Protein AF-A0A0H2S528-F1 (afdb_monomer_lite)

Radius of gyration: 18.99 Å; chains: 1; bounding box: 43×35×42 Å

Foldseek 3Di:
DDCLQCQQQVPLVVVLVCLVVQLVVCVVVVVVVSNVVSVVVCCCLPPNDDPVVSVCCSNPQQWDAPPPDRRRIDGPVVVVVVVQVLQVVDVCGPNVDPVVCVVCVVCSVVVVVVVVVCCVVVVPPDDDPDDD

Sequence (132 aa):
VTLVCAVKTGDVGIMEAMLPHLLFRFVGGGHKKYSGEIIELLQMLNRELPPEVRTFVLENCWLVNFQGGEDTFLPLDQAQEHNIKGIKGLDGGPHGGWEYLYKYTPAFRTIQAVNGHIEGDLGILSRGKKHS

pLDDT: mean 85.84, std 13.49, range [35.97, 98.19]

Structure (mmCIF, N/CA/C/O backbone):
data_AF-A0A0H2S528-F1
#
_entry.id   AF-A0A0H2S528-F1
#
loop_
_atom_site.group_PDB
_atom_site.id
_atom_site.type_symbol
_atom_site.label_atom_id
_atom_site.label_alt_id
_atom_site.label_comp_id
_atom_site.label_asym_id
_atom_site.label_entity_id
_atom_site.label_seq_id
_atom_site.pdbx_PDB_ins_code
_atom_site.Cartn_x
_atom_site.Cartn_y
_atom_site.Cartn_z
_atom_site.occupancy
_atom_site.B_iso_or_equiv
_atom_site.auth_seq_id
_atom_site.auth_comp_id
_atom_site.auth_asym_id
_atom_site.auth_atom_id
_atom_site.pdbx_PDB_model_num
ATOM 1 N N . VAL A 1 1 ? -18.520 -9.212 -2.608 1.00 61.84 1 VAL A N 1
ATOM 2 C CA . VAL A 1 1 ? -17.249 -8.772 -3.231 1.00 61.84 1 VAL A CA 1
ATOM 3 C C . VAL A 1 1 ? -16.107 -9.237 -2.337 1.00 61.84 1 VAL A C 1
ATOM 5 O O . VAL A 1 1 ? -16.259 -9.156 -1.126 1.00 61.84 1 VAL A O 1
ATOM 8 N N . THR A 1 2 ? -15.037 -9.823 -2.882 1.00 87.62 2 THR A N 1
ATOM 9 C CA . THR A 1 2 ? -13.872 -10.265 -2.087 1.00 87.62 2 THR A CA 1
ATOM 10 C C . THR A 1 2 ? -12.854 -9.131 -1.960 1.00 87.62 2 THR A C 1
ATOM 12 O O . THR A 1 2 ? -12.782 -8.282 -2.845 1.00 87.62 2 THR A O 1
ATOM 15 N N . LEU A 1 3 ? -12.029 -9.138 -0.906 1.00 91.00 3 LEU A N 1
ATOM 16 C CA . LEU A 1 3 ? -10.949 -8.152 -0.724 1.00 91.00 3 LEU A 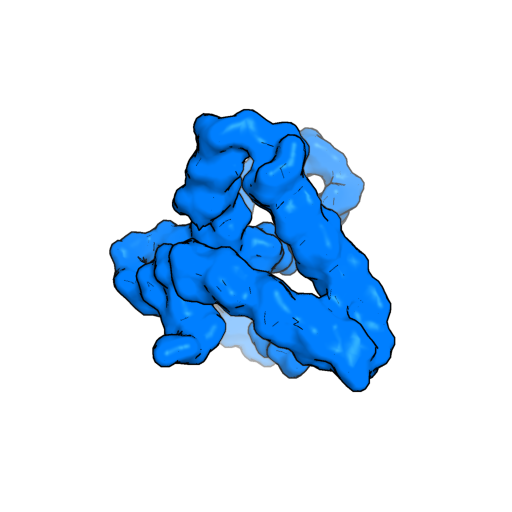CA 1
ATOM 17 C C . LEU A 1 3 ? -10.018 -8.072 -1.947 1.00 91.00 3 LEU A C 1
ATOM 19 O O . LEU A 1 3 ? -9.607 -6.993 -2.345 1.00 91.00 3 LEU A O 1
ATOM 23 N N . VAL A 1 4 ? -9.737 -9.214 -2.581 1.00 91.75 4 VAL A N 1
ATOM 24 C CA . VAL A 1 4 ? -8.918 -9.286 -3.802 1.00 91.75 4 VAL A CA 1
ATOM 25 C C . VAL A 1 4 ? -9.553 -8.515 -4.960 1.00 91.75 4 VAL A C 1
ATOM 27 O O . VAL A 1 4 ? -8.842 -7.844 -5.699 1.00 91.75 4 VAL A O 1
ATOM 30 N N . CYS A 1 5 ? -10.874 -8.616 -5.125 1.00 93.38 5 CYS A N 1
ATOM 31 C CA . CYS A 1 5 ? -11.588 -7.868 -6.155 1.00 93.38 5 CYS A CA 1
ATOM 32 C C . CYS A 1 5 ? -11.522 -6.366 -5.860 1.00 93.38 5 CYS A C 1
ATOM 34 O O . CYS A 1 5 ? -11.098 -5.611 -6.720 1.00 93.38 5 CYS A O 1
ATOM 36 N N . ALA A 1 6 ? -11.807 -5.970 -4.614 1.00 94.56 6 ALA A N 1
ATOM 37 C CA . ALA A 1 6 ? -11.754 -4.572 -4.188 1.00 94.56 6 ALA A CA 1
ATOM 38 C C . ALA A 1 6 ? -10.378 -3.931 -4.431 1.00 94.56 6 ALA A C 1
ATOM 40 O O . ALA A 1 6 ? -10.298 -2.828 -4.957 1.00 94.56 6 ALA A O 1
ATOM 41 N N . VAL A 1 7 ? -9.289 -4.648 -4.132 1.00 94.62 7 VAL A N 1
ATOM 42 C CA . VAL A 1 7 ? -7.926 -4.177 -4.426 1.00 94.62 7 VAL A CA 1
ATOM 43 C C . VAL A 1 7 ? -7.711 -3.984 -5.924 1.00 94.62 7 VAL A C 1
ATOM 45 O O . VAL A 1 7 ? -7.152 -2.967 -6.314 1.00 94.62 7 VAL A O 1
ATOM 48 N N . LYS A 1 8 ? -8.139 -4.938 -6.762 1.00 93.44 8 LYS A N 1
ATOM 49 C CA . LYS A 1 8 ? -7.951 -4.851 -8.218 1.00 93.44 8 LYS A CA 1
ATOM 50 C C . LYS A 1 8 ? -8.740 -3.712 -8.845 1.00 93.44 8 LYS A C 1
ATOM 52 O O . LYS A 1 8 ? -8.188 -3.049 -9.714 1.00 93.44 8 LYS A O 1
ATOM 57 N N . THR A 1 9 ? -9.968 -3.492 -8.376 1.00 94.12 9 THR A N 1
ATOM 58 C CA . THR A 1 9 ? -10.886 -2.474 -8.898 1.00 94.12 9 THR A CA 1
ATOM 59 C C . THR A 1 9 ? -10.707 -1.096 -8.265 1.00 94.12 9 THR A C 1
ATOM 61 O O . THR A 1 9 ? -11.434 -0.169 -8.609 1.00 94.12 9 THR A O 1
ATOM 64 N N . GLY A 1 10 ? -9.793 -0.944 -7.302 1.00 93.38 10 GLY A N 1
ATOM 65 C CA . GLY A 1 10 ? -9.586 0.334 -6.621 1.00 93.38 10 GLY A CA 1
ATOM 66 C C . GLY A 1 10 ? -10.641 0.688 -5.564 1.00 93.38 10 GLY A C 1
ATOM 67 O O . GLY A 1 10 ? -10.719 1.843 -5.156 1.00 93.38 10 GLY A O 1
ATOM 68 N N . ASP A 1 11 ? -11.460 -0.265 -5.108 1.00 95.00 11 ASP A N 1
ATOM 69 C CA . ASP A 1 11 ? -12.533 -0.012 -4.137 1.00 95.00 11 ASP A CA 1
ATOM 70 C C . ASP A 1 11 ? -11.993 0.022 -2.698 1.00 95.00 11 ASP A C 1
ATOM 72 O O . ASP A 1 11 ? -12.066 -0.945 -1.928 1.00 95.00 11 ASP A O 1
ATOM 76 N N . VAL A 1 12 ? -11.442 1.179 -2.335 1.00 95.00 12 VAL A N 1
ATOM 77 C CA . VAL A 1 12 ? -10.915 1.452 -0.994 1.00 95.00 12 VAL A CA 1
ATOM 78 C C . VAL A 1 12 ? -12.006 1.386 0.078 1.00 95.00 12 VAL A C 1
ATOM 80 O O . VAL A 1 12 ? -11.726 0.970 1.201 1.00 95.00 12 VAL A O 1
ATOM 83 N N . GLY A 1 13 ? -13.255 1.728 -0.251 1.00 94.81 13 GLY A N 1
ATOM 84 C CA . GLY A 1 13 ? -14.363 1.683 0.704 1.00 94.81 13 GLY A CA 1
ATOM 85 C C . GLY A 1 13 ? -14.625 0.262 1.202 1.00 94.81 13 GLY A C 1
ATOM 86 O O . GLY A 1 13 ? -14.733 0.027 2.408 1.00 94.81 13 GLY A O 1
ATOM 87 N N . ILE A 1 14 ? -14.640 -0.716 0.290 1.00 95.19 14 ILE A N 1
ATOM 88 C CA . ILE A 1 14 ? -14.729 -2.134 0.663 1.00 95.19 14 ILE A CA 1
ATOM 89 C C . ILE A 1 14 ? -13.477 -2.582 1.426 1.00 95.19 14 ILE A C 1
ATOM 91 O O . ILE A 1 14 ? -13.598 -3.350 2.382 1.00 95.19 14 ILE A O 1
ATOM 95 N N . MET A 1 15 ? -12.282 -2.116 1.050 1.00 95.69 15 MET A N 1
ATOM 96 C CA . MET A 1 15 ? -11.054 -2.445 1.787 1.00 95.69 15 MET A CA 1
ATOM 97 C C . MET A 1 15 ? -11.111 -1.964 3.244 1.00 95.69 15 MET A C 1
ATOM 99 O O . MET A 1 15 ? -10.815 -2.746 4.148 1.00 95.69 15 MET A O 1
ATOM 103 N N . GLU A 1 16 ? -11.532 -0.719 3.479 1.00 95.75 16 GLU A N 1
ATOM 104 C CA . GLU A 1 16 ? -11.675 -0.141 4.820 1.00 95.75 16 GLU A CA 1
ATOM 105 C C . GLU A 1 16 ? -12.726 -0.909 5.632 1.00 95.75 16 GLU A C 1
ATOM 107 O O . GLU A 1 16 ? -12.458 -1.335 6.758 1.00 95.75 16 GLU A O 1
ATOM 112 N N . ALA A 1 17 ? -13.892 -1.181 5.036 1.0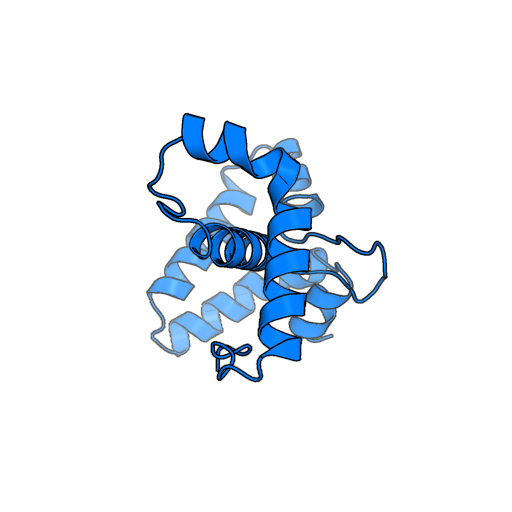0 95.50 17 ALA A N 1
ATOM 113 C CA . ALA A 1 17 ? -14.968 -1.934 5.680 1.00 95.50 17 ALA A CA 1
ATOM 114 C C . ALA A 1 17 ? -14.554 -3.364 6.081 1.00 95.50 17 ALA A C 1
ATOM 116 O O . ALA A 1 17 ? -15.114 -3.941 7.014 1.00 95.50 17 ALA A O 1
ATOM 117 N N . MET A 1 18 ? -13.556 -3.944 5.408 1.00 95.69 18 MET A N 1
ATOM 118 C CA . MET A 1 18 ? -13.032 -5.276 5.715 1.00 95.69 18 MET A CA 1
ATOM 119 C C . MET A 1 18 ? -12.043 -5.298 6.890 1.00 95.69 18 MET A C 1
ATOM 121 O O . MET A 1 18 ? -11.808 -6.377 7.443 1.00 95.69 18 MET A O 1
ATOM 125 N N . LEU A 1 19 ? -11.486 -4.157 7.317 1.00 96.00 19 LEU A N 1
ATOM 126 C CA . LEU A 1 19 ? -10.478 -4.102 8.387 1.00 96.00 19 LEU A CA 1
ATOM 127 C C . LEU A 1 19 ? -10.942 -4.748 9.708 1.00 96.00 19 LEU A C 1
ATOM 129 O O . LEU A 1 19 ? -10.191 -5.567 10.244 1.00 96.00 19 LEU A O 1
ATOM 133 N N . PRO A 1 20 ? -12.166 -4.508 10.230 1.00 96.38 20 PRO A N 1
ATOM 134 C CA . PRO A 1 20 ? -12.626 -5.176 11.451 1.00 96.38 20 PRO A CA 1
ATOM 135 C C . PRO A 1 20 ? -12.743 -6.698 11.288 1.00 96.38 20 PRO A C 1
ATOM 137 O O . PRO A 1 20 ? -12.400 -7.458 12.194 1.00 96.38 20 PRO A O 1
ATOM 140 N N . HIS A 1 21 ? -13.178 -7.171 10.116 1.00 95.94 21 HIS A N 1
ATOM 141 C CA . HIS A 1 21 ? -13.263 -8.604 9.827 1.00 95.94 21 HIS A CA 1
ATOM 142 C C . HIS A 1 21 ? -11.875 -9.256 9.786 1.00 95.94 21 HIS A C 1
ATOM 144 O O . HIS A 1 21 ? -11.682 -10.345 10.335 1.00 95.94 21 HIS A O 1
ATOM 150 N N . LEU A 1 22 ? -10.896 -8.577 9.180 1.00 95.44 22 LEU A N 1
ATOM 151 C CA . LEU A 1 22 ? -9.499 -9.007 9.162 1.00 95.44 22 LEU A CA 1
ATOM 152 C C . LEU A 1 22 ? -8.893 -9.011 10.569 1.00 95.44 22 LEU A C 1
ATOM 154 O O . LEU A 1 22 ? -8.208 -9.968 10.925 1.00 95.44 22 LEU A O 1
ATOM 158 N N . LEU A 1 23 ? -9.207 -8.012 11.399 1.00 97.50 23 LEU A N 1
ATOM 159 C CA . LEU A 1 23 ? -8.772 -7.970 12.793 1.00 97.50 23 LEU A CA 1
ATOM 160 C C . LEU A 1 23 ? -9.208 -9.231 13.543 1.00 97.50 23 LEU A C 1
ATOM 162 O O . LEU A 1 23 ? -8.365 -9.939 14.096 1.00 97.50 23 LEU A O 1
ATOM 166 N N . PHE A 1 24 ? -10.503 -9.560 13.511 1.00 97.06 24 PHE A N 1
ATOM 167 C CA . PHE A 1 24 ? -11.013 -10.763 14.174 1.00 97.06 24 PHE A CA 1
ATOM 168 C C . PHE A 1 24 ? -10.393 -12.044 13.608 1.00 97.06 24 PHE A C 1
ATOM 170 O O . PHE A 1 24 ? -10.025 -12.942 14.369 1.00 97.06 24 PHE A O 1
ATOM 177 N N . ARG A 1 25 ? -10.210 -12.116 12.284 1.00 96.38 25 ARG A N 1
ATOM 178 C CA . ARG A 1 25 ? -9.548 -13.243 11.614 1.00 96.38 25 ARG A CA 1
ATOM 179 C C . ARG A 1 25 ? -8.111 -13.443 12.102 1.00 96.38 25 ARG A C 1
ATOM 181 O O . ARG A 1 25 ? -7.716 -14.589 12.323 1.00 96.38 25 ARG A O 1
ATOM 188 N N . PHE A 1 26 ? -7.337 -12.368 12.253 1.00 97.19 26 PHE A N 1
ATOM 189 C CA . PHE A 1 26 ? -5.942 -12.431 12.695 1.00 97.19 26 PHE A CA 1
ATOM 190 C C . PHE A 1 26 ? -5.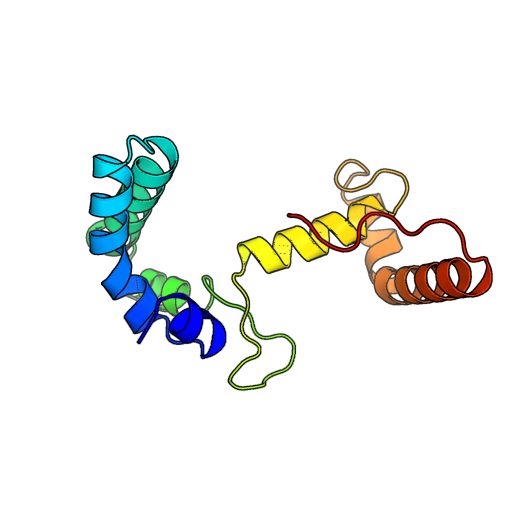820 -12.705 14.189 1.00 97.19 26 PHE A C 1
ATOM 192 O O . PHE A 1 26 ? -5.002 -13.538 14.578 1.00 97.19 26 PHE A O 1
ATOM 199 N N . VAL A 1 27 ? -6.674 -12.089 15.012 1.00 97.56 27 VAL A N 1
ATOM 200 C CA . VAL A 1 27 ? -6.722 -12.357 16.457 1.00 97.56 27 VAL A CA 1
ATOM 201 C C . VAL A 1 27 ? -7.059 -13.827 16.705 1.00 97.56 27 VAL A C 1
ATOM 203 O O . VAL A 1 27 ? -6.311 -14.515 17.398 1.00 97.56 27 VAL A O 1
ATOM 206 N N . GLY A 1 28 ? -8.118 -14.341 16.070 1.00 97.19 28 GLY A N 1
ATOM 207 C CA . GLY A 1 28 ? -8.506 -15.751 16.178 1.00 97.19 28 GLY A CA 1
ATOM 208 C C . GLY A 1 28 ? -7.460 -16.721 15.617 1.00 97.19 28 GLY A C 1
ATOM 209 O O . GLY A 1 28 ? -7.361 -17.853 16.076 1.00 97.19 28 GLY A O 1
ATOM 210 N N . GLY A 1 29 ? -6.649 -16.276 14.653 1.00 96.31 29 GLY A N 1
ATOM 211 C CA . GLY A 1 29 ? -5.536 -17.046 14.090 1.00 96.31 29 GLY A CA 1
ATOM 212 C C . GLY A 1 29 ? -4.215 -16.945 14.863 1.00 96.31 29 GLY A C 1
ATOM 213 O O . GLY A 1 29 ? -3.232 -17.539 14.435 1.00 96.31 29 GLY A O 1
ATOM 214 N N . GLY A 1 30 ? -4.145 -16.179 15.960 1.00 95.94 30 GLY A N 1
ATOM 215 C CA . GLY A 1 30 ? -2.902 -15.972 16.720 1.00 95.94 30 GLY A CA 1
ATOM 216 C C . GLY A 1 30 ? -1.858 -15.093 16.013 1.00 95.94 30 GLY A C 1
ATOM 217 O O . GLY A 1 30 ? -0.695 -15.043 16.419 1.00 95.94 30 GLY A O 1
ATOM 218 N N . HIS A 1 31 ? -2.257 -14.365 14.973 1.00 96.69 31 HIS A N 1
ATOM 219 C CA . HIS A 1 31 ? -1.393 -13.538 14.134 1.00 96.69 31 HIS A CA 1
ATOM 220 C C . HIS A 1 31 ? -1.169 -12.139 14.730 1.00 96.69 31 HIS A C 1
ATOM 222 O O . HIS A 1 31 ? -1.554 -11.127 14.152 1.00 96.69 31 HIS A O 1
ATOM 228 N N . LYS A 1 32 ? -0.497 -12.077 15.886 1.00 94.69 32 LYS A N 1
ATOM 229 C CA . LYS A 1 32 ? -0.363 -10.857 16.709 1.00 94.69 32 LYS A CA 1
ATOM 230 C C . LYS A 1 32 ? 0.203 -9.634 15.980 1.00 94.69 32 LYS A C 1
ATOM 232 O O . LYS A 1 32 ? -0.247 -8.531 16.256 1.00 94.69 32 LYS A O 1
ATOM 237 N N . LYS A 1 33 ? 1.162 -9.823 15.064 1.00 95.94 33 LYS A N 1
ATOM 238 C CA . LYS A 1 33 ? 1.733 -8.720 14.269 1.00 95.94 33 LYS A CA 1
ATOM 239 C C . LYS A 1 33 ? 0.662 -8.081 13.390 1.00 95.94 33 LYS A C 1
ATOM 241 O O . LYS A 1 33 ? 0.383 -6.904 13.534 1.00 95.94 33 LYS A O 1
ATOM 246 N N . TYR A 1 34 ? -0.012 -8.893 12.578 1.00 95.19 34 TYR A N 1
ATOM 247 C CA . TYR A 1 34 ? -1.098 -8.427 11.718 1.00 95.19 34 TYR A CA 1
ATOM 248 C C . TYR A 1 34 ? -2.270 -7.851 12.519 1.00 95.19 34 TYR A C 1
ATOM 250 O O . TYR A 1 34 ? -2.864 -6.864 12.111 1.00 95.19 34 TYR A O 1
ATOM 258 N N . SER A 1 35 ? -2.590 -8.421 13.684 1.00 97.19 35 SER A N 1
ATOM 259 C CA . SER A 1 35 ? -3.588 -7.832 14.581 1.00 97.19 35 SER A CA 1
ATOM 260 C C . SER A 1 35 ? -3.179 -6.446 15.086 1.00 97.19 35 SER A C 1
ATOM 262 O O . SER A 1 35 ? -4.025 -5.560 15.108 1.00 97.19 35 SER A O 1
ATOM 264 N N . GLY A 1 36 ? -1.913 -6.260 15.474 1.00 97.69 36 GLY A N 1
ATOM 265 C CA . GLY A 1 36 ? -1.374 -4.966 15.906 1.00 97.69 36 GLY A CA 1
ATOM 266 C C . GLY A 1 36 ? -1.484 -3.909 14.811 1.00 97.69 36 GLY A C 1
ATOM 267 O O . GLY A 1 36 ? -2.119 -2.885 15.031 1.00 97.69 36 GLY A O 1
ATOM 268 N N . GLU A 1 37 ? -0.992 -4.222 13.612 1.00 96.25 37 GLU A N 1
ATOM 269 C CA . GLU A 1 37 ? -1.053 -3.330 12.442 1.00 96.25 37 GLU A CA 1
ATOM 270 C C . GLU A 1 37 ? -2.490 -2.877 12.130 1.00 96.25 37 GLU A C 1
ATOM 272 O O . GLU A 1 37 ? -2.748 -1.700 11.891 1.00 96.25 37 GLU A O 1
ATOM 277 N N . ILE A 1 38 ? -3.465 -3.795 12.176 1.00 96.88 38 ILE A N 1
ATOM 278 C CA . ILE A 1 38 ? -4.869 -3.446 11.904 1.00 96.88 38 ILE A CA 1
ATOM 279 C C . ILE A 1 38 ? -5.457 -2.566 13.017 1.00 96.88 38 ILE A C 1
ATOM 281 O O . ILE A 1 38 ? -6.251 -1.673 12.723 1.00 96.88 38 ILE A O 1
ATOM 285 N N . ILE A 1 39 ? -5.088 -2.790 14.283 1.00 97.81 39 ILE A N 1
ATOM 286 C CA . ILE A 1 39 ? -5.528 -1.938 15.399 1.00 97.81 39 ILE A CA 1
ATOM 287 C C . ILE A 1 39 ? -4.954 -0.529 15.250 1.00 97.81 39 ILE A C 1
ATOM 289 O O . ILE A 1 39 ? -5.706 0.436 15.375 1.00 97.81 39 ILE A O 1
ATOM 293 N N . GLU A 1 40 ? -3.659 -0.410 14.956 1.00 97.69 40 GLU A N 1
ATOM 294 C CA . GLU A 1 40 ? -2.994 0.878 14.735 1.00 97.69 40 GLU A CA 1
ATOM 295 C C . GLU A 1 40 ? -3.618 1.623 13.551 1.00 97.69 40 GLU A C 1
ATOM 297 O O . GLU A 1 40 ? -3.980 2.790 13.681 1.00 97.69 40 GLU A O 1
ATOM 302 N N . LEU A 1 41 ? -3.872 0.932 12.435 1.00 96.31 41 LEU A N 1
ATOM 303 C CA . LEU A 1 41 ? -4.547 1.511 11.275 1.00 96.31 41 LEU A CA 1
ATOM 304 C C . LEU A 1 41 ? -5.962 2.005 11.611 1.00 96.31 41 LEU A C 1
ATOM 306 O O . LEU A 1 41 ? -6.330 3.125 11.259 1.00 96.31 41 LEU A O 1
ATOM 310 N N . LEU A 1 42 ? -6.764 1.198 12.311 1.00 97.31 42 LEU A N 1
ATOM 311 C CA . LEU A 1 42 ? -8.116 1.589 12.719 1.00 97.31 42 LEU A CA 1
ATOM 312 C C . LEU A 1 42 ? -8.098 2.779 13.684 1.00 97.31 42 LEU A C 1
ATOM 314 O O . LEU A 1 42 ? -8.938 3.670 13.562 1.00 97.31 42 LEU A O 1
ATOM 318 N N . GLN A 1 43 ? -7.165 2.804 14.631 1.00 97.69 43 GLN A N 1
ATOM 319 C CA . GLN A 1 43 ? -6.992 3.910 15.567 1.00 97.69 43 GLN A CA 1
ATOM 320 C C . GLN A 1 43 ? -6.608 5.195 14.820 1.00 97.69 43 GLN A C 1
ATOM 322 O O . GLN A 1 43 ? -7.269 6.223 14.991 1.00 97.69 43 GLN A O 1
ATOM 327 N N . MET A 1 44 ? -5.625 5.110 13.922 1.00 97.38 44 MET A N 1
ATOM 328 C CA . MET A 1 44 ? -5.173 6.223 13.095 1.00 97.38 44 MET A CA 1
ATOM 329 C C . MET A 1 44 ? -6.332 6.818 12.278 1.00 97.38 44 MET A C 1
ATOM 331 O O . MET A 1 44 ? -6.601 8.017 12.361 1.00 97.38 44 MET A O 1
ATOM 335 N N . LEU A 1 45 ? -7.072 5.980 11.542 1.00 96.44 45 LEU A N 1
ATOM 336 C CA . LEU A 1 45 ? -8.170 6.427 10.677 1.00 96.44 45 LEU A CA 1
ATOM 337 C C . LEU A 1 45 ? -9.358 7.007 11.450 1.00 96.44 45 LEU A C 1
ATOM 339 O O . LEU A 1 45 ? -9.985 7.948 10.975 1.00 96.44 45 LEU A O 1
ATOM 343 N N . ASN A 1 46 ? -9.707 6.437 12.606 1.00 95.88 46 ASN A N 1
ATOM 344 C CA . ASN A 1 46 ? -10.940 6.808 13.306 1.00 95.88 46 ASN A CA 1
ATOM 345 C C . ASN A 1 46 ? -10.749 7.886 14.375 1.00 95.88 46 ASN A C 1
ATOM 347 O O . ASN A 1 46 ? -11.737 8.498 14.788 1.00 95.88 46 ASN A O 1
ATOM 351 N N . ARG A 1 47 ? -9.528 8.069 14.894 1.00 97.25 47 ARG A N 1
ATOM 352 C CA . ARG A 1 47 ? -9.284 8.901 16.084 1.00 97.25 47 ARG A CA 1
ATOM 353 C C . ARG A 1 47 ? -8.180 9.933 15.921 1.00 97.25 47 ARG A C 1
ATOM 355 O O . ARG A 1 47 ? -8.289 10.985 16.542 1.00 97.25 47 ARG A O 1
ATOM 362 N N . GLU A 1 48 ? -7.137 9.641 15.154 1.00 97.88 48 GLU A N 1
ATOM 363 C CA . GLU A 1 48 ? -5.908 10.446 15.190 1.00 97.88 48 GLU A CA 1
ATOM 364 C C . GLU A 1 48 ? -5.779 11.380 13.993 1.00 97.88 48 GLU A C 1
ATOM 366 O O . GLU A 1 48 ? -5.349 12.523 14.148 1.00 97.88 48 GLU A O 1
ATOM 371 N N . LEU A 1 49 ? -6.165 10.920 12.800 1.00 97.44 49 LEU A N 1
ATOM 372 C CA . LEU A 1 49 ? -6.043 11.734 11.599 1.00 97.44 49 LEU A CA 1
ATOM 373 C C . LEU A 1 49 ? -7.132 12.812 11.536 1.00 97.44 49 LEU A C 1
ATOM 375 O O . LEU A 1 49 ? -8.319 12.507 11.693 1.00 97.44 49 LEU A O 1
ATOM 379 N N . PRO A 1 50 ? -6.762 14.064 11.208 1.00 98.19 50 PRO A N 1
ATOM 380 C CA . PRO A 1 50 ? -7.729 15.062 10.778 1.00 98.19 50 PRO A CA 1
ATOM 381 C C . PRO A 1 50 ? -8.545 14.543 9.582 1.00 98.19 50 PRO A C 1
ATOM 383 O O . PRO A 1 50 ? -7.986 13.829 8.741 1.00 98.19 50 PRO A O 1
ATOM 386 N N . PRO A 1 51 ? -9.830 14.924 9.441 1.00 96.75 51 PRO A N 1
ATOM 387 C CA . PRO A 1 51 ? -10.695 14.405 8.380 1.00 96.75 51 PRO A CA 1
ATOM 388 C C . PRO A 1 51 ? -10.103 14.536 6.972 1.00 96.75 51 PRO A C 1
ATOM 390 O O . PRO A 1 51 ? -10.153 13.588 6.198 1.00 96.75 51 PRO A O 1
ATOM 393 N N . GLU A 1 52 ? -9.478 15.674 6.665 1.00 97.00 52 GLU A N 1
ATOM 394 C CA . GLU A 1 52 ? -8.849 15.922 5.361 1.00 97.00 52 GLU A CA 1
ATOM 395 C C . GLU A 1 52 ? -7.675 14.971 5.088 1.00 97.00 52 GLU A C 1
ATOM 397 O O . GLU A 1 52 ? -7.534 14.444 3.986 1.00 97.00 52 GLU A O 1
ATOM 402 N N . VAL A 1 53 ? -6.863 14.690 6.111 1.00 97.31 53 VAL A N 1
ATOM 403 C CA . VAL A 1 53 ? -5.722 13.771 6.001 1.00 97.31 53 VAL A CA 1
ATOM 404 C C . VAL A 1 53 ? -6.208 12.332 5.866 1.00 97.31 53 VAL A C 1
ATOM 406 O O . VAL A 1 53 ? -5.667 11.580 5.060 1.00 97.31 53 VAL A O 1
ATOM 409 N N . ARG A 1 54 ? -7.254 11.945 6.605 1.00 96.56 54 ARG A N 1
ATOM 410 C CA . ARG A 1 54 ? -7.879 10.623 6.472 1.00 96.56 54 ARG A CA 1
ATOM 411 C C . ARG A 1 54 ? -8.374 10.397 5.043 1.00 96.56 54 ARG A C 1
ATOM 413 O O . ARG A 1 54 ? -8.065 9.360 4.463 1.00 96.56 54 ARG A O 1
ATOM 420 N N . THR A 1 55 ? -9.101 11.363 4.479 1.00 96.00 55 THR A N 1
ATOM 421 C CA . THR A 1 55 ? -9.578 11.298 3.091 1.00 96.00 55 THR A CA 1
ATOM 422 C C . THR A 1 55 ? -8.409 11.150 2.125 1.00 96.00 55 THR A C 1
ATOM 424 O O . THR A 1 55 ? -8.404 10.229 1.314 1.00 96.00 55 THR A O 1
ATOM 427 N N . PHE A 1 56 ? -7.366 11.971 2.279 1.00 96.19 56 PHE A N 1
ATOM 428 C CA . PHE A 1 56 ? -6.173 11.877 1.442 1.00 96.19 56 PHE A CA 1
ATOM 429 C C . PHE A 1 56 ? -5.516 10.490 1.506 1.00 96.19 56 PHE A C 1
ATOM 431 O O . PHE A 1 56 ? -5.190 9.922 0.464 1.00 96.19 56 PHE A O 1
ATOM 438 N N . VAL A 1 57 ? -5.355 9.926 2.709 1.00 94.56 57 VAL A N 1
ATOM 439 C CA . VAL A 1 57 ? -4.763 8.595 2.916 1.00 94.56 57 VAL A CA 1
ATOM 440 C C . VAL A 1 57 ? -5.584 7.507 2.228 1.00 94.56 57 VAL A C 1
ATOM 442 O O . VAL A 1 57 ? -5.010 6.679 1.519 1.00 94.56 57 VAL A O 1
ATOM 445 N N . LEU A 1 58 ? -6.906 7.509 2.414 1.00 94.31 58 LEU A N 1
ATOM 446 C CA . LEU A 1 58 ? -7.787 6.514 1.804 1.00 94.31 58 LEU A CA 1
ATOM 447 C C . LEU A 1 58 ? -7.762 6.628 0.273 1.00 94.31 58 LEU A C 1
ATOM 449 O O . LEU A 1 58 ? -7.601 5.628 -0.416 1.00 94.31 58 LEU A O 1
ATOM 453 N N . GLU A 1 59 ? -7.836 7.840 -0.268 1.00 92.81 59 GLU A N 1
ATOM 454 C CA . GLU A 1 59 ? -7.915 8.047 -1.716 1.00 92.81 59 GLU A CA 1
ATOM 455 C C . GLU A 1 59 ? -6.578 7.843 -2.448 1.00 92.81 59 GLU A C 1
ATOM 457 O O . GLU A 1 59 ? -6.587 7.474 -3.620 1.00 92.81 59 GLU A O 1
ATOM 462 N N . ASN A 1 60 ? -5.430 8.067 -1.790 1.00 92.88 60 ASN A N 1
ATOM 463 C CA . ASN A 1 60 ? -4.141 8.187 -2.491 1.00 92.88 60 ASN A CA 1
ATOM 464 C C . ASN A 1 60 ? -3.016 7.285 -1.964 1.00 92.88 60 ASN A C 1
ATOM 466 O O . ASN A 1 60 ? -2.031 7.079 -2.672 1.00 92.88 60 ASN A O 1
ATOM 470 N N . CYS A 1 61 ? -3.097 6.772 -0.733 1.00 93.69 61 CYS A N 1
ATOM 471 C CA . CYS A 1 61 ? -1.956 6.090 -0.107 1.00 93.69 61 CYS A CA 1
ATOM 472 C C . CYS A 1 61 ? -2.079 4.564 -0.074 1.00 93.69 61 CYS A C 1
ATOM 474 O O . CYS A 1 61 ? -1.098 3.886 0.221 1.00 93.69 61 CYS A O 1
ATOM 476 N N . TRP A 1 62 ? -3.255 3.996 -0.338 1.00 94.25 62 TRP A N 1
ATOM 477 C CA . TRP A 1 62 ? -3.454 2.545 -0.227 1.00 94.25 62 TRP A CA 1
ATOM 478 C C . TRP A 1 62 ? -3.159 1.803 -1.521 1.00 94.25 62 TRP A C 1
ATOM 480 O O . TRP A 1 62 ? -2.557 0.726 -1.500 1.00 94.25 62 TRP A O 1
ATOM 490 N N . LEU A 1 63 ? -3.566 2.386 -2.644 1.00 95.50 63 LEU A N 1
ATOM 491 C CA . LEU A 1 63 ? -3.468 1.772 -3.956 1.00 95.50 63 LEU A CA 1
ATOM 492 C C . LEU A 1 63 ? -2.816 2.726 -4.950 1.00 95.50 63 LEU A C 1
ATOM 494 O O . LEU A 1 63 ? -2.983 3.940 -4.882 1.00 95.50 63 LEU A O 1
ATOM 498 N N . VAL A 1 64 ? -2.111 2.149 -5.914 1.00 94.31 64 VAL A N 1
ATOM 499 C CA . VAL A 1 64 ? -1.570 2.859 -7.071 1.00 94.31 64 VAL A CA 1
ATOM 500 C C . VAL A 1 64 ? -1.989 2.159 -8.351 1.00 94.31 64 VAL A C 1
ATOM 502 O O . VAL A 1 64 ? -2.142 0.937 -8.386 1.00 94.31 64 VAL A O 1
ATOM 505 N N . ASN A 1 65 ? -2.138 2.934 -9.422 1.00 93.06 65 ASN A N 1
ATOM 506 C CA . ASN A 1 65 ? -2.477 2.416 -10.737 1.00 93.06 65 ASN A CA 1
ATOM 507 C C . ASN A 1 65 ? -1.564 3.020 -11.807 1.00 93.06 65 ASN A C 1
ATOM 509 O O . ASN A 1 65 ? -1.786 4.126 -12.290 1.00 93.06 65 ASN A O 1
ATOM 513 N N . PHE A 1 66 ? -0.523 2.280 -12.187 1.00 86.25 66 PHE A N 1
ATOM 514 C CA . PHE A 1 66 ? 0.444 2.740 -13.188 1.00 86.25 66 PHE A CA 1
ATOM 515 C C . PHE A 1 66 ? -0.082 2.683 -14.625 1.00 86.25 66 PHE A C 1
ATOM 517 O O . PHE A 1 66 ? 0.474 3.346 -15.496 1.00 86.25 66 PHE A O 1
ATOM 524 N N . GLN A 1 67 ? -1.097 1.853 -14.884 1.00 85.62 67 GLN A N 1
ATOM 525 C CA . GLN A 1 67 ? -1.614 1.599 -16.233 1.00 85.62 67 GLN A CA 1
ATOM 526 C C . GLN A 1 67 ? -2.899 2.383 -16.526 1.00 85.62 67 GLN A C 1
ATOM 528 O O . GLN A 1 67 ? -3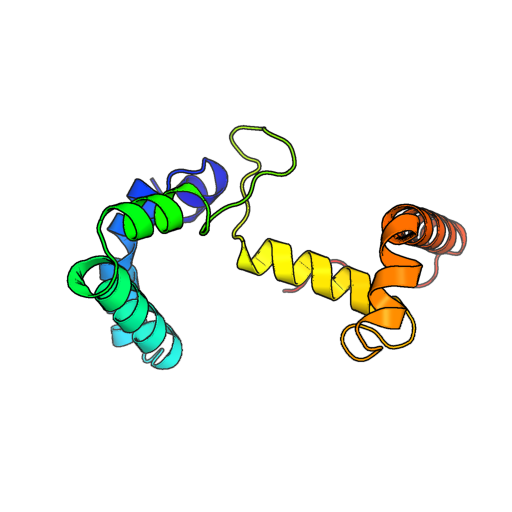.266 2.527 -17.687 1.00 85.62 67 GLN A O 1
ATOM 533 N N . GLY A 1 68 ? -3.575 2.887 -15.489 1.00 86.88 68 GLY A N 1
ATOM 534 C CA . GLY A 1 68 ? -4.842 3.608 -15.605 1.00 86.88 68 GLY A CA 1
ATOM 535 C C . GLY A 1 68 ? -6.048 2.727 -15.958 1.00 86.88 68 GLY A C 1
ATOM 536 O O . GLY A 1 68 ? -7.096 3.267 -16.290 1.00 86.88 68 GLY A O 1
ATOM 537 N N . GLY A 1 69 ? -5.917 1.395 -15.915 1.00 89.12 69 GLY A N 1
ATOM 538 C CA . GLY A 1 69 ? -7.008 0.451 -16.180 1.00 89.12 69 GLY A CA 1
ATOM 539 C C . GLY A 1 69 ? -7.810 0.102 -14.924 1.00 89.12 69 GLY A C 1
ATOM 540 O O . GLY A 1 69 ? -7.295 0.179 -13.812 1.00 89.12 69 GLY A O 1
ATOM 541 N N . GLU A 1 70 ? -9.065 -0.312 -15.084 1.00 84.06 70 GLU A N 1
ATOM 542 C CA . GLU A 1 70 ? -9.962 -0.576 -13.946 1.00 84.06 70 GLU A CA 1
ATOM 543 C C . GLU A 1 70 ? -9.495 -1.739 -13.057 1.00 84.06 70 GLU A C 1
ATOM 545 O O . GLU A 1 70 ? -9.658 -1.655 -11.852 1.00 84.06 70 GLU A O 1
ATOM 550 N N . ASP A 1 71 ? -8.836 -2.764 -13.611 1.00 89.50 71 ASP A N 1
ATOM 551 C CA . ASP A 1 71 ? -8.364 -3.960 -12.882 1.00 89.50 71 ASP A CA 1
ATOM 552 C C . ASP A 1 71 ? -6.841 -3.985 -12.640 1.00 89.50 71 ASP A C 1
ATOM 554 O O . ASP A 1 71 ? -6.235 -5.039 -12.407 1.00 89.50 71 ASP A O 1
ATOM 558 N N . THR A 1 72 ? -6.183 -2.830 -12.757 1.00 91.19 72 THR A N 1
ATOM 559 C CA . THR A 1 72 ? -4.714 -2.725 -12.714 1.00 91.19 72 THR A CA 1
ATOM 560 C C . THR A 1 72 ? -4.183 -2.054 -11.451 1.00 91.19 72 THR A C 1
ATOM 562 O O . THR A 1 72 ? -3.004 -1.691 -11.401 1.00 91.19 72 THR A O 1
ATOM 565 N N . PHE A 1 73 ? -5.027 -1.891 -10.430 1.00 94.44 73 PHE A N 1
ATOM 566 C CA . PHE A 1 73 ? -4.604 -1.367 -9.137 1.00 94.44 73 PHE A CA 1
ATOM 567 C C . PHE A 1 73 ? -3.722 -2.364 -8.377 1.00 94.44 73 PHE A C 1
ATOM 569 O O . PHE A 1 73 ? -3.863 -3.587 -8.471 1.00 94.44 73 PHE A O 1
ATOM 576 N N . LEU A 1 74 ? -2.790 -1.809 -7.606 1.00 93.50 74 LEU A N 1
ATOM 577 C CA . LEU A 1 74 ? -1.806 -2.533 -6.812 1.00 93.50 74 LEU A CA 1
ATOM 578 C C . LEU A 1 74 ? -1.676 -1.874 -5.431 1.00 93.50 74 LEU A C 1
ATOM 580 O O . LEU A 1 74 ? -1.657 -0.642 -5.375 1.00 93.50 74 LEU A O 1
ATOM 584 N N . PRO A 1 75 ? -1.512 -2.639 -4.335 1.00 93.81 75 PRO A N 1
ATOM 585 C CA . PRO A 1 75 ? -1.140 -2.069 -3.043 1.00 93.81 75 PRO A CA 1
ATOM 586 C C . PRO A 1 75 ? 0.139 -1.232 -3.139 1.00 93.81 75 PRO A C 1
ATOM 588 O O . PRO A 1 75 ? 1.121 -1.667 -3.748 1.00 93.81 75 PRO A O 1
ATOM 591 N N . LEU A 1 76 ? 0.147 -0.049 -2.517 1.00 92.00 76 LEU A N 1
ATOM 592 C CA . LEU A 1 76 ? 1.304 0.855 -2.553 1.00 92.00 76 LEU A CA 1
ATOM 593 C C . LEU A 1 76 ? 2.575 0.182 -2.012 1.00 92.00 76 LEU A C 1
ATOM 595 O O . LEU A 1 76 ? 3.640 0.319 -2.610 1.00 92.00 76 LEU A O 1
ATOM 599 N N . ASP A 1 77 ? 2.461 -0.590 -0.929 1.00 89.31 77 ASP A N 1
ATOM 600 C CA . ASP A 1 77 ? 3.587 -1.337 -0.354 1.00 89.31 77 ASP A CA 1
ATOM 601 C C . ASP A 1 77 ? 4.189 -2.325 -1.367 1.00 89.31 77 ASP A C 1
ATOM 603 O O . ASP A 1 77 ? 5.399 -2.361 -1.579 1.00 89.31 77 ASP A O 1
ATOM 607 N N . GLN A 1 78 ? 3.340 -3.031 -2.118 1.00 90.38 78 GLN A N 1
ATOM 608 C CA . GLN A 1 78 ? 3.792 -3.932 -3.176 1.00 90.38 78 GLN A CA 1
ATOM 609 C C . GLN A 1 78 ? 4.447 -3.162 -4.339 1.00 90.38 78 GLN A C 1
ATOM 611 O O . GLN A 1 78 ? 5.429 -3.621 -4.927 1.00 90.38 78 GLN A O 1
ATOM 616 N N . ALA A 1 79 ? 3.950 -1.967 -4.669 1.00 89.50 79 ALA A N 1
ATOM 617 C CA . ALA A 1 79 ? 4.598 -1.093 -5.645 1.00 89.50 79 ALA A CA 1
ATOM 618 C C . ALA A 1 79 ? 5.996 -0.653 -5.176 1.00 89.50 79 ALA A C 1
ATOM 620 O O . ALA A 1 79 ? 6.953 -0.659 -5.957 1.00 89.50 79 ALA A O 1
ATOM 621 N N . GLN A 1 80 ? 6.133 -0.318 -3.892 1.00 87.56 80 GLN A N 1
ATOM 622 C CA . GLN A 1 80 ? 7.412 0.005 -3.270 1.00 87.56 80 GLN A CA 1
ATOM 623 C C . GLN A 1 80 ? 8.352 -1.206 -3.270 1.00 87.56 80 GLN A C 1
ATOM 625 O O . GLN A 1 80 ? 9.529 -1.065 -3.605 1.00 87.56 80 GLN A O 1
ATOM 630 N N . GLU A 1 81 ? 7.848 -2.405 -2.981 1.00 87.00 81 GLU A N 1
ATOM 631 C CA . GLU A 1 81 ? 8.624 -3.641 -3.055 1.00 87.00 81 GLU A CA 1
ATOM 632 C C . GLU A 1 81 ? 9.154 -3.890 -4.477 1.00 87.00 81 GLU A C 1
ATOM 634 O O . GLU A 1 81 ? 10.337 -4.202 -4.654 1.00 87.00 81 GLU A O 1
ATOM 639 N N . HIS A 1 82 ? 8.327 -3.680 -5.508 1.00 83.94 82 HIS A N 1
ATOM 640 C CA . HIS A 1 82 ? 8.763 -3.762 -6.905 1.00 8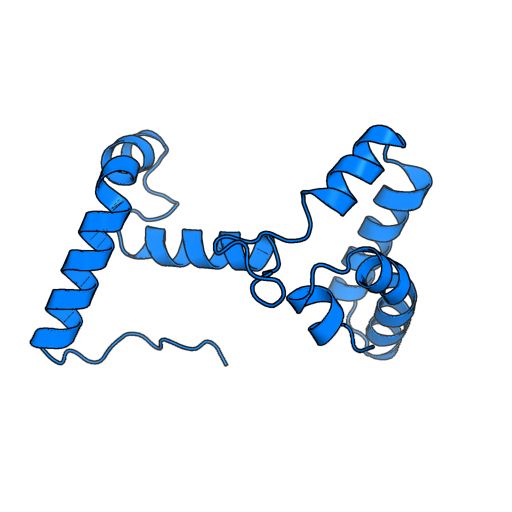3.94 82 HIS A CA 1
ATOM 641 C C . HIS A 1 82 ? 9.878 -2.752 -7.221 1.00 83.94 82 HIS A C 1
ATOM 643 O O . HIS A 1 82 ? 10.875 -3.118 -7.855 1.00 83.94 82 HIS A O 1
ATOM 649 N N . ASN A 1 83 ? 9.760 -1.514 -6.731 1.00 80.44 83 ASN A N 1
ATOM 650 C CA . ASN A 1 83 ? 10.794 -0.490 -6.897 1.00 80.44 83 ASN A CA 1
ATOM 651 C C . ASN A 1 83 ? 12.108 -0.903 -6.215 1.00 80.44 83 ASN A C 1
ATOM 653 O O . ASN A 1 83 ? 13.171 -0.878 -6.840 1.00 80.44 83 ASN A O 1
ATOM 657 N N . ILE A 1 84 ? 12.043 -1.371 -4.965 1.00 80.75 84 ILE A N 1
ATOM 658 C CA . ILE A 1 84 ? 13.209 -1.850 -4.208 1.00 80.75 84 ILE A CA 1
ATOM 659 C C . ILE A 1 84 ? 13.867 -3.038 -4.916 1.00 80.75 84 ILE A C 1
ATOM 661 O O . ILE A 1 84 ? 15.094 -3.090 -5.029 1.00 80.75 84 ILE A O 1
ATOM 665 N N . LYS A 1 85 ? 13.076 -3.997 -5.414 1.00 77.75 85 LYS A N 1
ATOM 666 C CA . LYS A 1 85 ? 13.583 -5.158 -6.158 1.00 77.75 85 LYS A CA 1
ATOM 667 C C . LYS A 1 85 ? 14.372 -4.726 -7.390 1.00 77.75 85 LYS A C 1
ATOM 669 O O . LYS A 1 85 ? 15.425 -5.306 -7.656 1.00 77.75 85 LYS A O 1
ATOM 674 N N . GLY A 1 86 ? 13.886 -3.715 -8.105 1.00 73.19 86 GLY A N 1
ATOM 675 C CA . GLY A 1 86 ? 14.589 -3.144 -9.244 1.00 73.19 86 GLY A CA 1
ATOM 676 C C . GLY A 1 86 ? 15.916 -2.487 -8.846 1.00 73.19 86 GLY A C 1
ATOM 677 O O . GLY A 1 86 ? 16.930 -2.725 -9.496 1.00 73.19 86 GLY A O 1
ATOM 678 N N . ILE A 1 87 ? 15.925 -1.704 -7.762 1.00 74.25 87 ILE A N 1
ATOM 679 C CA . ILE A 1 87 ? 17.120 -0.994 -7.274 1.00 74.25 87 ILE A CA 1
ATOM 680 C C . ILE A 1 87 ? 18.193 -1.972 -6.783 1.00 74.25 87 ILE A C 1
ATOM 682 O O . ILE A 1 87 ? 19.373 -1.756 -7.033 1.00 74.25 87 ILE A O 1
ATOM 686 N N . LYS A 1 88 ? 17.810 -3.085 -6.143 1.00 70.69 88 LYS A N 1
ATOM 687 C CA . LYS A 1 88 ? 18.750 -4.136 -5.702 1.00 70.69 88 LYS A CA 1
ATOM 688 C C . LYS A 1 88 ? 19.578 -4.750 -6.842 1.00 70.69 88 LYS A C 1
ATOM 690 O O . LYS A 1 88 ? 20.538 -5.454 -6.556 1.00 70.69 88 LYS A O 1
ATOM 695 N N . GLY A 1 89 ? 19.185 -4.567 -8.105 1.00 64.38 89 GLY A N 1
ATOM 696 C CA . GLY A 1 89 ? 19.961 -5.008 -9.268 1.00 64.38 89 GLY A CA 1
ATOM 697 C C . GLY A 1 89 ? 21.138 -4.094 -9.626 1.00 64.38 89 GLY A C 1
ATOM 698 O O . GLY A 1 89 ? 21.961 -4.481 -10.447 1.00 64.38 89 GLY A O 1
ATOM 699 N N . LEU A 1 90 ? 21.216 -2.902 -9.030 1.00 64.88 90 LEU A N 1
ATOM 700 C CA . LEU A 1 90 ? 22.335 -1.979 -9.178 1.00 64.88 90 LEU A CA 1
ATOM 701 C C . LEU A 1 90 ? 23.340 -2.190 -8.043 1.00 64.88 90 LEU A C 1
ATOM 703 O O . LEU A 1 90 ? 22.949 -2.400 -6.893 1.00 64.88 90 LEU A O 1
ATOM 707 N N . ASP A 1 91 ? 24.629 -2.117 -8.364 1.00 57.31 91 ASP A N 1
ATOM 708 C CA . ASP A 1 91 ? 25.709 -2.223 -7.380 1.00 57.31 91 ASP A CA 1
ATOM 709 C C . ASP A 1 91 ? 25.558 -1.145 -6.286 1.00 57.31 91 ASP A C 1
ATOM 711 O O . ASP A 1 91 ? 25.442 0.036 -6.589 1.00 57.31 91 ASP A O 1
ATOM 715 N N . GLY A 1 92 ? 25.480 -1.538 -5.012 1.00 62.34 92 GLY A N 1
ATOM 716 C CA . GLY A 1 92 ? 25.151 -0.654 -3.879 1.00 62.34 92 GLY A CA 1
ATOM 717 C C . GLY A 1 92 ? 23.671 -0.638 -3.454 1.00 62.34 92 GLY A C 1
ATOM 718 O O . GLY A 1 92 ? 23.375 -0.414 -2.278 1.00 62.34 92 GLY A O 1
ATOM 719 N N . GLY A 1 93 ? 22.725 -0.969 -4.340 1.00 65.25 93 GLY A N 1
ATOM 720 C CA . GLY A 1 93 ? 21.301 -1.128 -4.010 1.00 65.25 93 GLY A CA 1
ATOM 721 C C . GLY A 1 93 ? 20.690 0.039 -3.205 1.00 65.25 93 GLY A C 1
ATOM 722 O O . GLY A 1 93 ? 21.130 1.181 -3.326 1.00 65.25 93 GLY A O 1
ATOM 723 N N . PRO A 1 94 ? 19.696 -0.217 -2.330 1.00 62.47 94 PRO A N 1
ATOM 724 C CA . PRO A 1 94 ? 19.144 0.804 -1.429 1.00 62.47 94 PRO A CA 1
ATOM 725 C C . PRO A 1 94 ? 20.167 1.406 -0.447 1.00 62.47 94 PRO A C 1
ATOM 727 O O . PRO A 1 94 ? 19.870 2.396 0.212 1.00 62.47 94 PRO A O 1
ATOM 730 N N . HIS A 1 95 ? 21.357 0.807 -0.330 1.00 68.25 95 HIS A N 1
ATOM 731 C CA . HIS A 1 95 ? 22.407 1.191 0.615 1.00 68.25 95 HIS A CA 1
ATOM 732 C C . HIS A 1 95 ? 23.494 2.073 -0.022 1.00 68.25 95 HIS A C 1
ATOM 734 O O . HIS A 1 95 ? 24.369 2.556 0.689 1.00 68.25 95 HIS A O 1
ATOM 740 N N . GLY A 1 96 ? 23.444 2.311 -1.339 1.00 70.06 96 GLY A N 1
ATOM 741 C CA . GLY A 1 96 ? 24.447 3.082 -2.086 1.00 70.06 96 GLY A CA 1
ATOM 742 C C . GLY A 1 96 ? 24.435 4.590 -1.806 1.00 70.06 96 GLY A C 1
ATOM 743 O O . GLY A 1 96 ? 25.248 5.323 -2.360 1.00 70.06 96 GLY A O 1
ATOM 744 N N . GLY A 1 97 ? 23.526 5.061 -0.949 1.00 76.06 97 GLY A N 1
ATOM 745 C CA . GLY A 1 97 ? 23.355 6.472 -0.623 1.00 76.06 97 GLY A CA 1
ATOM 746 C C . GLY A 1 97 ? 22.566 7.254 -1.678 1.00 76.06 97 GLY A C 1
ATOM 747 O O . GLY A 1 97 ? 22.327 6.803 -2.801 1.00 76.06 97 GLY A O 1
ATOM 748 N N . TRP A 1 98 ? 22.137 8.457 -1.297 1.00 80.62 98 TRP A N 1
ATOM 749 C CA . TRP A 1 98 ? 21.274 9.304 -2.126 1.00 80.62 98 TRP A CA 1
ATOM 750 C C . TRP A 1 98 ? 21.946 9.791 -3.411 1.00 80.62 98 TRP A C 1
ATOM 752 O O . TRP A 1 98 ? 21.291 9.851 -4.448 1.00 80.62 98 TRP A O 1
ATOM 762 N N . GLU A 1 99 ? 23.248 10.086 -3.374 1.00 82.25 99 GLU A N 1
ATOM 763 C CA . GLU A 1 99 ? 23.995 10.532 -4.558 1.00 82.25 99 GLU A CA 1
ATOM 764 C C . GLU A 1 99 ? 24.046 9.455 -5.647 1.00 82.25 99 GLU A C 1
ATOM 766 O O . GLU A 1 99 ? 23.873 9.749 -6.832 1.00 82.25 99 GLU A O 1
ATOM 771 N N . TYR A 1 100 ? 24.227 8.193 -5.245 1.00 76.69 100 TYR A N 1
ATOM 772 C CA . TYR A 1 100 ? 24.212 7.057 -6.158 1.00 76.69 100 TYR A CA 1
ATOM 773 C C . TYR A 1 100 ? 22.836 6.905 -6.808 1.00 76.69 100 TYR A C 1
ATOM 775 O O . TYR A 1 100 ? 22.733 6.866 -8.034 1.00 76.69 100 TYR A O 1
ATOM 783 N N . LEU A 1 101 ? 21.771 6.881 -5.999 1.00 77.81 101 LEU A N 1
ATOM 784 C CA . LEU A 1 101 ? 20.401 6.794 -6.507 1.00 77.81 101 LEU A CA 1
ATOM 785 C C . LEU A 1 101 ? 20.123 7.927 -7.497 1.00 77.81 101 LEU A C 1
ATOM 787 O O . LEU A 1 101 ? 19.764 7.659 -8.638 1.00 77.81 101 LEU A O 1
ATOM 791 N N . TYR A 1 102 ? 20.408 9.173 -7.119 1.00 83.19 102 TYR A N 1
ATOM 792 C CA . TYR A 1 102 ? 20.185 10.337 -7.975 1.00 83.19 102 TYR A CA 1
ATOM 793 C C . TYR A 1 102 ? 20.896 10.231 -9.332 1.00 83.19 102 TYR A C 1
ATOM 795 O O . TYR A 1 102 ? 20.310 10.541 -10.369 1.00 83.19 102 TYR A O 1
ATOM 803 N N . LYS A 1 103 ? 22.141 9.742 -9.346 1.00 83.88 103 LYS A N 1
ATOM 804 C CA . LYS A 1 103 ? 22.930 9.581 -10.572 1.00 83.88 103 LYS A CA 1
ATOM 805 C C . LYS A 1 103 ? 22.331 8.550 -11.535 1.00 83.88 103 LYS A C 1
ATOM 807 O O . LYS A 1 103 ? 22.341 8.779 -12.743 1.00 83.88 103 LYS A O 1
ATOM 812 N N . TYR A 1 104 ? 21.838 7.419 -11.027 1.00 77.88 104 TYR A N 1
ATOM 813 C CA . TYR A 1 104 ? 21.408 6.294 -11.869 1.00 77.88 104 TYR A CA 1
ATOM 814 C C . TYR A 1 104 ? 19.895 6.227 -12.108 1.00 77.88 104 TYR A C 1
ATOM 816 O O . TYR A 1 104 ? 19.476 5.655 -13.115 1.00 77.88 104 TYR A O 1
ATOM 824 N N . THR A 1 105 ? 19.067 6.837 -11.253 1.00 79.44 105 THR A N 1
ATOM 825 C CA . THR A 1 105 ? 17.600 6.847 -11.398 1.00 79.44 105 THR A CA 1
ATOM 826 C C . THR A 1 105 ? 17.119 7.342 -12.773 1.00 79.44 105 THR A C 1
ATOM 828 O O . THR A 1 105 ? 16.245 6.679 -13.336 1.00 79.44 105 THR A O 1
ATOM 831 N N . PRO A 1 106 ? 17.679 8.409 -13.387 1.00 85.81 106 PRO A N 1
ATOM 832 C CA . PRO A 1 106 ? 17.247 8.855 -14.717 1.00 85.81 106 PRO A CA 1
ATOM 833 C C . PRO A 1 106 ? 17.436 7.799 -15.815 1.00 85.81 106 PRO A C 1
ATOM 835 O O . PRO A 1 106 ? 16.610 7.681 -16.716 1.00 85.81 106 PRO A O 1
ATOM 838 N N . ALA A 1 107 ? 18.504 7.001 -15.728 1.00 84.75 107 ALA A N 1
ATOM 839 C CA . ALA A 1 107 ? 18.827 5.954 -16.699 1.00 84.75 107 ALA A CA 1
ATOM 840 C C . ALA A 1 107 ? 18.263 4.575 -16.313 1.00 84.75 107 ALA A C 1
ATOM 842 O O . ALA A 1 107 ? 18.420 3.606 -17.057 1.00 84.75 107 ALA A O 1
ATOM 843 N N . PHE A 1 108 ? 17.602 4.468 -15.160 1.00 78.81 108 PHE A N 1
ATOM 844 C CA . PHE A 1 108 ? 17.241 3.199 -14.536 1.00 78.81 108 PHE A CA 1
ATOM 845 C C . PHE A 1 108 ? 16.382 2.303 -15.429 1.00 78.81 108 PHE A C 1
ATOM 847 O O . PHE A 1 108 ? 16.676 1.120 -15.583 1.00 78.81 108 PHE A O 1
ATOM 854 N N . ARG A 1 109 ? 15.356 2.874 -16.073 1.00 80.94 109 ARG A N 1
ATOM 855 C CA . ARG A 1 109 ? 14.478 2.123 -16.985 1.00 80.94 109 ARG A CA 1
ATOM 856 C C . ARG A 1 109 ? 15.252 1.541 -18.167 1.00 80.94 109 ARG A C 1
ATOM 858 O O . ARG A 1 109 ? 15.021 0.397 -18.543 1.00 80.94 109 ARG A O 1
ATOM 865 N N . THR A 1 110 ? 16.196 2.304 -18.714 1.00 86.62 110 THR A N 1
ATOM 866 C CA . THR A 1 110 ? 17.054 1.858 -19.817 1.00 86.62 110 THR A CA 1
ATOM 867 C C . THR A 1 110 ? 17.980 0.734 -19.366 1.00 86.62 110 THR A C 1
ATOM 869 O O . THR A 1 110 ? 18.079 -0.278 -20.050 1.00 86.62 110 THR A O 1
ATOM 872 N N . ILE A 1 111 ? 18.600 0.862 -18.188 1.00 82.94 111 ILE A N 1
ATOM 873 C CA . ILE A 1 111 ? 19.464 -0.182 -17.616 1.00 82.94 111 ILE A CA 1
ATOM 874 C C . ILE A 1 111 ? 18.673 -1.480 -17.400 1.00 82.94 111 ILE A C 1
ATOM 876 O O . ILE A 1 111 ? 19.136 -2.553 -17.778 1.00 82.94 111 ILE A O 1
ATOM 880 N N . GLN A 1 112 ? 17.457 -1.395 -16.853 1.00 79.44 112 GLN A N 1
ATOM 881 C CA . GLN A 1 112 ? 16.591 -2.564 -16.675 1.00 79.44 112 GLN A CA 1
ATOM 882 C C . GLN A 1 112 ? 16.197 -3.215 -18.006 1.00 79.44 112 GLN A C 1
ATOM 884 O O . GLN A 1 112 ? 16.201 -4.441 -18.101 1.00 79.44 112 GLN A O 1
ATOM 889 N N . ALA A 1 113 ? 15.882 -2.416 -19.030 1.00 85.12 113 ALA A N 1
ATOM 890 C CA . ALA A 1 113 ? 15.546 -2.927 -20.356 1.00 85.12 113 ALA A CA 1
ATOM 891 C C . ALA A 1 113 ? 16.734 -3.654 -21.007 1.00 85.12 113 ALA A C 1
ATOM 893 O O . ALA A 1 113 ? 16.564 -4.751 -21.535 1.00 85.12 113 ALA A O 1
ATOM 894 N N . VAL A 1 114 ? 17.940 -3.083 -20.909 1.00 86.88 114 VAL A N 1
ATOM 895 C CA . VAL A 1 114 ? 19.175 -3.697 -21.421 1.00 86.88 114 VAL A CA 1
ATOM 896 C C . VAL A 1 114 ? 19.488 -4.996 -20.680 1.00 86.88 114 VAL A C 1
ATOM 898 O O . VAL A 1 114 ? 19.723 -6.013 -21.326 1.00 86.88 114 VAL A O 1
ATOM 901 N N . ASN A 1 115 ? 19.419 -5.003 -19.345 1.00 80.88 115 ASN A N 1
ATOM 902 C CA . ASN A 1 115 ? 19.633 -6.221 -18.561 1.00 80.88 115 ASN A CA 1
ATOM 903 C C . ASN A 1 115 ? 18.625 -7.314 -18.930 1.00 80.88 115 ASN A C 1
ATOM 905 O O . ASN A 1 115 ? 19.019 -8.455 -19.143 1.00 80.88 115 ASN A O 1
ATOM 909 N N . GLY A 1 116 ? 17.340 -6.969 -19.062 1.00 80.94 116 GLY A N 1
ATOM 910 C CA . GLY A 1 116 ? 16.304 -7.922 -19.461 1.00 80.94 116 GLY A CA 1
ATOM 911 C C . GLY A 1 116 ? 16.520 -8.499 -20.863 1.00 80.94 116 GLY A C 1
ATOM 912 O O . GLY A 1 116 ? 16.273 -9.685 -21.073 1.00 80.94 116 GLY A O 1
ATOM 913 N N . HIS A 1 117 ? 17.010 -7.687 -21.804 1.00 86.75 117 HIS A N 1
ATOM 914 C CA . HIS A 1 117 ? 17.361 -8.147 -23.148 1.00 86.75 117 HIS A CA 1
ATOM 915 C C . HIS A 1 117 ? 18.552 -9.116 -23.122 1.00 86.75 117 HIS A C 1
ATOM 917 O O . HIS A 1 117 ? 18.452 -10.211 -23.666 1.00 86.75 117 HIS A O 1
ATOM 923 N N . ILE A 1 118 ? 19.629 -8.763 -22.411 1.00 84.19 118 ILE A N 1
ATOM 924 C CA . ILE A 1 118 ? 20.830 -9.602 -22.277 1.00 84.19 118 ILE A CA 1
ATOM 925 C C . ILE A 1 118 ? 20.514 -10.924 -21.563 1.00 84.19 118 ILE A C 1
ATOM 927 O O . ILE A 1 118 ? 20.954 -11.982 -22.006 1.00 84.19 118 ILE A O 1
ATOM 931 N N . GLU A 1 119 ? 19.743 -10.893 -20.472 1.00 80.88 119 GLU A N 1
ATOM 932 C CA . GLU A 1 119 ? 19.306 -12.106 -19.765 1.00 80.88 119 GLU A CA 1
ATOM 933 C C . GLU A 1 119 ? 18.476 -13.026 -20.673 1.00 80.88 119 GLU A C 1
ATOM 935 O O . GLU A 1 119 ? 18.624 -14.248 -20.609 1.00 80.88 119 GLU A O 1
ATOM 940 N N . GLY A 1 120 ? 17.615 -12.445 -21.517 1.00 81.50 120 GLY A N 1
ATOM 941 C CA . GLY A 1 120 ? 16.823 -13.180 -22.501 1.00 81.50 120 GLY A CA 1
ATOM 942 C C . GLY A 1 120 ? 17.683 -13.848 -23.572 1.00 81.50 120 GLY A C 1
ATOM 943 O O . GLY A 1 120 ? 17.486 -15.029 -23.856 1.00 81.50 120 GLY A O 1
ATOM 944 N N . ASP A 1 121 ? 18.657 -13.119 -24.113 1.00 83.62 121 ASP A N 1
ATOM 945 C CA . ASP A 1 121 ? 19.517 -13.590 -25.202 1.00 83.62 121 ASP A CA 1
ATOM 946 C C . ASP A 1 121 ? 20.550 -14.626 -24.737 1.00 83.62 121 ASP A C 1
ATOM 948 O O . ASP A 1 121 ? 20.844 -15.583 -25.452 1.00 83.62 121 ASP A O 1
ATOM 952 N N . LEU A 1 122 ? 21.098 -14.465 -23.529 1.00 82.06 122 LEU A N 1
ATOM 953 C CA . LEU A 1 122 ? 22.141 -15.347 -22.998 1.00 82.06 122 LEU A CA 1
ATOM 954 C C . LEU A 1 122 ? 21.592 -16.599 -22.296 1.00 82.06 122 LEU A C 1
ATOM 956 O O . LEU A 1 122 ? 22.375 -17.462 -21.899 1.00 82.06 122 LEU A O 1
ATOM 960 N N . GLY A 1 123 ? 20.272 -16.712 -22.110 1.00 69.56 123 GLY A N 1
ATOM 961 C CA . GLY A 1 123 ? 19.635 -17.884 -21.496 1.00 69.56 123 GLY A CA 1
ATOM 962 C C . GLY A 1 123 ? 20.107 -18.184 -20.066 1.00 69.56 123 GLY A C 1
ATOM 963 O O . GLY A 1 123 ? 19.960 -19.308 -19.582 1.00 69.56 123 GLY A O 1
ATOM 964 N N . ILE A 1 124 ? 20.701 -17.199 -19.386 1.00 70.38 124 ILE A N 1
ATOM 965 C CA . ILE A 1 124 ? 21.225 -17.349 -18.029 1.00 70.38 124 ILE A CA 1
ATOM 966 C C . ILE A 1 124 ? 20.020 -17.539 -17.107 1.00 70.38 124 ILE A C 1
ATOM 968 O O . ILE A 1 124 ? 19.083 -16.743 -17.150 1.00 70.38 124 ILE A O 1
ATOM 972 N N . LEU A 1 125 ? 20.029 -18.607 -16.300 1.00 57.47 125 LEU A N 1
ATOM 973 C CA . LEU A 1 125 ? 18.956 -18.976 -15.369 1.00 57.47 125 LEU A CA 1
ATOM 974 C C . LEU A 1 125 ? 18.430 -17.744 -14.622 1.00 57.47 125 LEU A C 1
ATOM 976 O O . LEU A 1 125 ? 19.056 -17.232 -13.694 1.00 57.47 125 LEU A O 1
ATOM 980 N N . SER A 1 126 ? 17.268 -17.259 -15.058 1.00 55.53 126 SER A N 1
ATOM 981 C CA . SER A 1 126 ? 16.684 -16.028 -14.548 1.00 55.53 126 SER A CA 1
ATOM 982 C C . SER A 1 126 ? 16.372 -16.186 -13.063 1.00 55.53 126 SER A C 1
ATOM 984 O O . SER A 1 126 ? 15.716 -17.162 -12.680 1.00 55.53 126 SER A O 1
ATOM 986 N N . ARG A 1 127 ? 16.784 -15.212 -12.237 1.00 56.81 127 ARG A N 1
ATOM 987 C CA . ARG A 1 127 ? 16.314 -15.050 -10.848 1.00 56.81 127 ARG A CA 1
ATOM 988 C C . ARG A 1 127 ? 14.821 -15.366 -10.770 1.00 56.81 127 ARG A C 1
ATOM 990 O O . ARG A 1 127 ? 14.062 -14.911 -11.624 1.00 56.81 127 ARG A O 1
ATOM 997 N N . GLY A 1 128 ? 14.402 -16.099 -9.734 1.00 54.44 128 GLY A N 1
ATOM 998 C CA . GLY A 1 128 ? 12.997 -16.446 -9.508 1.00 54.44 128 GLY A CA 1
ATOM 999 C C . GLY A 1 128 ? 12.084 -15.235 -9.723 1.00 54.44 128 GLY A C 1
ATOM 1000 O O . GLY A 1 128 ? 12.089 -14.278 -8.945 1.00 54.44 128 GLY A O 1
ATOM 1001 N N . LYS A 1 129 ? 11.333 -15.239 -10.832 1.00 54.25 129 LYS A N 1
ATOM 1002 C CA . LYS A 1 129 ? 10.458 -14.117 -11.208 1.00 54.25 129 LYS A CA 1
ATOM 1003 C C . LYS A 1 129 ? 9.216 -14.037 -10.313 1.00 54.25 129 LYS A C 1
ATOM 1005 O O . LYS A 1 129 ? 8.593 -12.982 -10.255 1.00 54.25 129 LYS A O 1
ATOM 1010 N N . LYS A 1 130 ? 8.899 -15.110 -9.581 1.00 43.41 130 LYS A N 1
ATOM 1011 C CA . LYS A 1 130 ? 7.759 -15.222 -8.666 1.00 43.41 130 LYS A CA 1
ATOM 1012 C C . LYS A 1 130 ? 8.251 -15.433 -7.233 1.00 43.41 130 LYS A C 1
ATOM 1014 O O . LYS A 1 130 ? 9.074 -16.314 -7.003 1.00 43.41 130 LYS A O 1
ATOM 1019 N N . HIS A 1 131 ? 7.733 -14.638 -6.300 1.00 35.97 131 HIS A N 1
ATOM 1020 C CA . HIS A 1 131 ? 7.669 -15.041 -4.898 1.00 35.97 131 HIS A CA 1
ATOM 1021 C C . HIS A 1 131 ? 6.480 -16.002 -4.755 1.00 35.97 131 HIS A C 1
ATOM 1023 O O . HIS A 1 131 ? 5.406 -15.722 -5.293 1.00 35.97 131 HIS A O 1
ATOM 1029 N N . SER A 1 132 ? 6.720 -17.159 -4.132 1.00 37.22 132 SER A N 1
ATOM 1030 C CA . SER A 1 132 ? 5.664 -18.034 -3.609 1.00 37.22 132 SER A CA 1
ATOM 1031 C C . SER A 1 132 ? 5.121 -17.474 -2.305 1.00 37.22 132 SER A C 1
ATOM 1033 O O . SER A 1 132 ? 5.894 -16.774 -1.614 1.00 37.22 132 SER A O 1
#

Organism: NCBI:txid27342

Secondary structure (DSSP, 8-state):
--HHHHHHHT-HHHHHHHHHHHHHHHHHTT-HHHHHHHHHHHHIIIIIS-HHHHHHHHHHTSEE-SS--TT--EEHHHHHHHHHHHHTTSTTGGGSHHHHHHHHGGGHHHHHHHHHHHHHHHT-----S---

InterPro domains:
  IPR046496 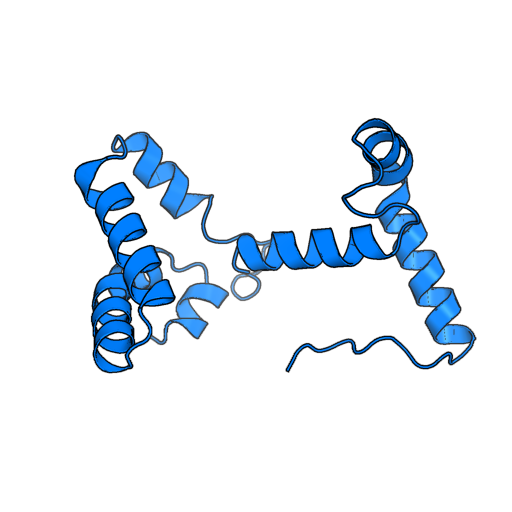Domain of unknown function DUF6589 [PF20231] (4-131)